Protein AF-A0A4E0QTG8-F1 (afdb_monomer)

Radius of gyration: 16.78 Å; Cα contacts (8 Å, |Δi|>4): 48; chains: 1; bounding box: 30×26×53 Å

Structure (mmCIF, N/CA/C/O backbone):
data_AF-A0A4E0QTG8-F1
#
_entry.id   AF-A0A4E0QTG8-F1
#
loop_
_atom_site.group_PDB
_atom_site.id
_atom_site.type_symbol
_atom_site.label_atom_id
_atom_site.label_alt_id
_atom_site.label_comp_id
_atom_site.label_asym_id
_atom_site.label_entity_id
_atom_site.label_seq_id
_atom_site.pdbx_PDB_ins_code
_atom_site.Cartn_x
_atom_site.Cartn_y
_atom_site.Cartn_z
_atom_site.occupancy
_atom_site.B_iso_or_equiv
_atom_site.auth_seq_id
_atom_site.auth_comp_id
_atom_site.auth_asym_id
_atom_site.auth_atom_id
_atom_site.pdbx_PDB_model_num
ATOM 1 N N . MET A 1 1 ? -14.814 -1.311 -0.787 1.00 76.81 1 MET A N 1
ATOM 2 C CA . MET A 1 1 ? -14.233 -2.431 -0.011 1.00 76.81 1 MET A CA 1
ATOM 3 C C . MET A 1 1 ? -13.955 -1.930 1.402 1.00 76.81 1 MET A C 1
ATOM 5 O O . MET A 1 1 ? -13.677 -0.746 1.536 1.00 76.81 1 MET A O 1
ATOM 9 N N . ARG A 1 2 ? -14.073 -2.761 2.442 1.00 84.88 2 ARG A N 1
ATOM 10 C CA . ARG A 1 2 ? -13.687 -2.389 3.817 1.00 84.88 2 ARG A CA 1
ATOM 11 C C . ARG A 1 2 ? -12.455 -3.204 4.199 1.00 84.88 2 ARG A C 1
ATOM 13 O O . ARG A 1 2 ? -12.430 -4.397 3.923 1.00 84.88 2 ARG A O 1
ATOM 20 N N . ALA A 1 3 ? -11.461 -2.560 4.794 1.00 87.88 3 ALA A N 1
ATOM 21 C CA . ALA A 1 3 ? -10.254 -3.200 5.300 1.00 87.88 3 ALA A CA 1
ATOM 22 C C . ALA A 1 3 ? -10.018 -2.731 6.736 1.00 87.88 3 ALA A C 1
ATOM 24 O O . ALA A 1 3 ? -10.343 -1.594 7.081 1.00 87.88 3 ALA A O 1
ATOM 25 N N . ASN A 1 4 ? -9.472 -3.612 7.566 1.00 92.88 4 ASN A N 1
ATOM 26 C CA . ASN A 1 4 ? -9.143 -3.284 8.945 1.00 92.88 4 ASN A CA 1
ATOM 27 C C . ASN A 1 4 ? -7.744 -2.672 9.019 1.00 92.88 4 ASN A C 1
ATOM 29 O O . ASN A 1 4 ? -6.829 -3.114 8.324 1.00 92.88 4 ASN A O 1
ATOM 33 N N . LEU A 1 5 ? -7.584 -1.690 9.904 1.00 93.94 5 LEU A N 1
ATOM 34 C CA . LEU A 1 5 ? -6.279 -1.172 10.300 1.00 93.94 5 LEU A CA 1
ATOM 35 C C . LEU A 1 5 ? -5.708 -2.069 11.397 1.00 93.94 5 LEU A C 1
ATOM 37 O O . LEU A 1 5 ? -6.271 -2.165 12.487 1.00 93.94 5 LEU A O 1
ATOM 41 N N . VAL A 1 6 ? -4.583 -2.711 11.112 1.00 95.25 6 VAL A N 1
ATOM 42 C CA . VAL A 1 6 ? -3.883 -3.600 12.040 1.00 95.25 6 VAL A CA 1
ATOM 43 C C . VAL A 1 6 ? -2.666 -2.879 12.607 1.00 95.25 6 VAL A C 1
ATOM 45 O O . VAL A 1 6 ? -1.947 -2.192 11.886 1.00 95.25 6 VAL A O 1
ATOM 48 N N . SER A 1 7 ? -2.448 -2.989 13.916 1.00 95.88 7 SER A N 1
ATOM 49 C CA . SER A 1 7 ? -1.296 -2.367 14.575 1.00 95.88 7 SER A CA 1
ATOM 50 C C . SER A 1 7 ? -0.014 -3.125 14.258 1.00 95.88 7 SER A C 1
ATOM 52 O O . SER A 1 7 ? 0.039 -4.339 14.440 1.00 95.88 7 SER A O 1
ATOM 54 N N . ILE A 1 8 ? 1.025 -2.397 13.853 1.00 94.44 8 ILE A N 1
ATOM 55 C CA . ILE A 1 8 ? 2.385 -2.915 13.686 1.00 94.44 8 ILE A CA 1
ATOM 56 C C . ILE A 1 8 ? 3.326 -1.954 14.416 1.00 94.44 8 ILE A C 1
ATOM 58 O O . ILE A 1 8 ? 3.711 -0.914 13.882 1.00 94.44 8 ILE A O 1
ATOM 62 N N . GLY A 1 9 ? 3.646 -2.271 15.673 1.00 94.25 9 GLY A N 1
ATOM 63 C CA . GLY A 1 9 ? 4.393 -1.367 16.552 1.00 94.25 9 GLY A CA 1
ATOM 64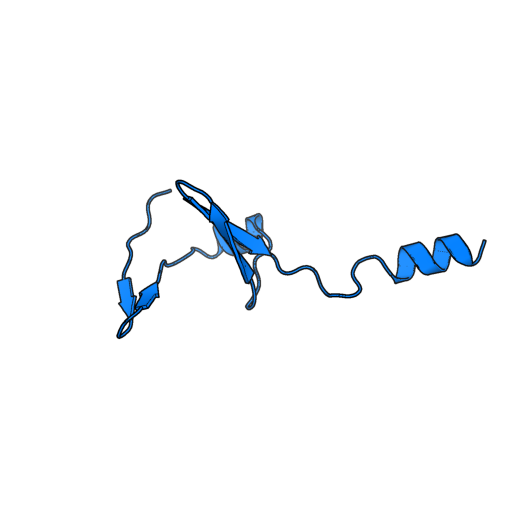 C C . GLY A 1 9 ? 3.680 -0.019 16.717 1.00 94.25 9 GLY A C 1
ATOM 65 O O . GLY A 1 9 ? 2.494 0.020 17.042 1.00 94.25 9 GLY A O 1
ATOM 66 N N . ASN A 1 10 ? 4.395 1.075 16.442 1.00 96.00 10 ASN A N 1
ATOM 67 C CA . ASN A 1 10 ? 3.859 2.445 16.483 1.00 96.00 10 ASN A CA 1
ATOM 68 C C . ASN A 1 10 ? 3.106 2.851 15.202 1.00 96.00 10 ASN A C 1
ATOM 70 O O . ASN A 1 10 ? 2.634 3.981 15.097 1.00 96.00 10 ASN A O 1
ATOM 74 N N . SER A 1 11 ? 2.987 1.939 14.237 1.00 94.19 11 SER A N 1
ATOM 75 C CA . SER A 1 11 ? 2.353 2.174 12.941 1.00 94.19 11 SER A CA 1
ATOM 76 C C . SER A 1 11 ? 1.062 1.367 12.788 1.00 94.19 11 SER A C 1
ATOM 78 O O . SER A 1 11 ? 0.731 0.486 13.591 1.00 94.19 11 SER A O 1
ATOM 80 N N . LYS A 1 12 ? 0.312 1.666 11.725 1.00 94.69 12 LYS A N 1
ATOM 81 C CA . LYS A 1 12 ? -0.858 0.896 11.292 1.00 94.69 12 LYS A CA 1
ATOM 82 C C . LYS A 1 12 ? -0.644 0.399 9.868 1.00 94.69 12 LYS A C 1
ATOM 84 O O . LYS A 1 12 ? -0.062 1.108 9.053 1.00 94.69 12 LYS A O 1
ATOM 89 N N . ALA A 1 13 ? -1.145 -0.791 9.577 1.00 92.38 13 ALA A N 1
ATOM 90 C CA . ALA A 1 13 ? -1.150 -1.378 8.247 1.00 92.38 13 ALA A CA 1
ATOM 91 C C . ALA A 1 13 ? -2.575 -1.710 7.807 1.00 92.38 13 ALA A C 1
ATOM 93 O O . ALA A 1 13 ? -3.426 -2.055 8.627 1.00 92.38 13 ALA A O 1
ATOM 94 N N . ILE A 1 14 ? -2.812 -1.635 6.501 1.00 93.38 14 ILE A N 1
ATOM 95 C CA . ILE A 1 14 ? -3.993 -2.190 5.842 1.00 93.38 14 ILE A CA 1
ATOM 96 C C . ILE A 1 14 ? -3.548 -3.354 4.959 1.00 93.38 14 ILE A C 1
ATOM 98 O O . ILE A 1 14 ? -2.512 -3.274 4.303 1.00 93.38 14 ILE A O 1
ATOM 102 N N . PHE A 1 15 ? -4.326 -4.432 4.933 1.00 91.25 15 PHE A N 1
ATOM 103 C CA . PHE A 1 15 ? -4.085 -5.544 4.017 1.00 91.25 15 PHE A CA 1
ATOM 104 C C . PHE A 1 15 ? -4.821 -5.285 2.707 1.00 91.25 15 PHE A C 1
ATOM 106 O O . PHE A 1 15 ? -6.049 -5.168 2.687 1.00 91.25 15 PHE A O 1
ATOM 113 N N . LEU A 1 16 ? -4.062 -5.181 1.619 1.00 90.75 16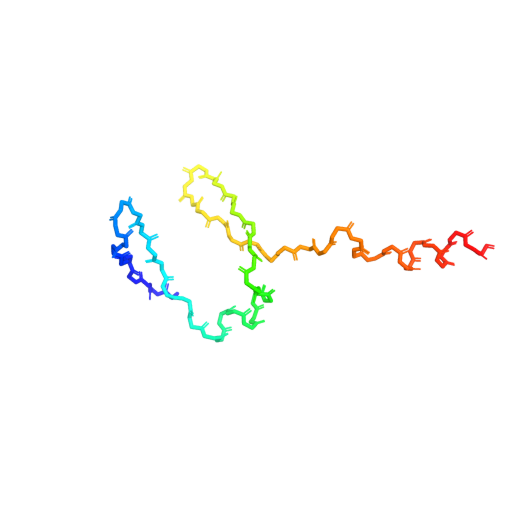 LEU A N 1
ATOM 114 C CA . LEU A 1 16 ? -4.597 -5.077 0.269 1.00 90.75 16 LEU A CA 1
ATOM 115 C C . LEU A 1 16 ? -4.623 -6.482 -0.349 1.00 90.75 16 LEU A C 1
ATOM 117 O O . LEU A 1 16 ? -3.570 -7.107 -0.432 1.00 90.75 16 LEU A O 1
ATOM 121 N N . PRO A 1 17 ? -5.793 -7.001 -0.758 1.00 91.19 17 PRO A N 1
ATOM 122 C CA . PRO A 1 17 ? -5.875 -8.250 -1.509 1.00 91.19 17 PRO A 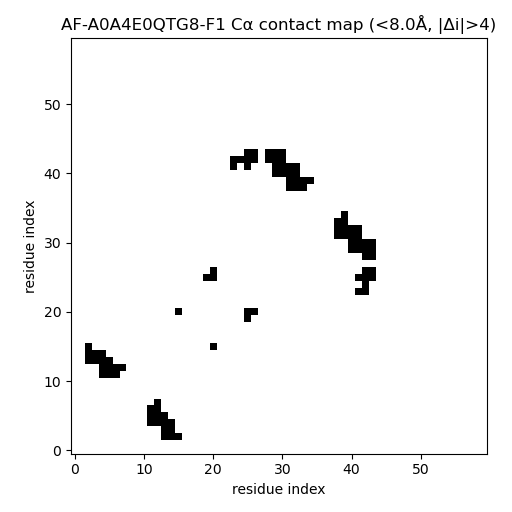CA 1
ATOM 123 C C . PRO A 1 17 ? -5.146 -8.144 -2.857 1.00 91.19 17 PRO A C 1
ATOM 125 O O . PRO A 1 17 ? -5.146 -7.067 -3.458 1.00 91.19 17 PRO A O 1
ATOM 128 N N . ASP A 1 18 ? -4.639 -9.265 -3.379 1.00 90.62 18 ASP A N 1
ATOM 129 C CA . ASP A 1 18 ? -3.885 -9.317 -4.647 1.00 90.62 18 ASP A CA 1
ATOM 130 C C . ASP A 1 18 ? -4.636 -8.663 -5.814 1.00 90.62 18 ASP A C 1
ATOM 132 O O . ASP A 1 18 ? -4.062 -7.892 -6.577 1.00 90.62 18 ASP A O 1
ATOM 136 N N . ILE A 1 19 ? -5.960 -8.845 -5.881 1.00 93.00 19 ILE A N 1
ATOM 137 C CA . ILE A 1 19 ? -6.802 -8.224 -6.914 1.00 93.00 19 ILE A CA 1
ATOM 138 C C . ILE A 1 19 ? -6.738 -6.687 -6.913 1.00 93.00 19 ILE A C 1
ATOM 140 O O . ILE A 1 19 ? -6.919 -6.059 -7.956 1.00 93.00 19 ILE A O 1
ATOM 144 N N . VAL A 1 20 ? -6.505 -6.057 -5.757 1.00 91.50 20 VAL A N 1
ATOM 145 C CA . VAL A 1 20 ? -6.333 -4.600 -5.659 1.00 91.50 20 VAL A CA 1
ATOM 146 C C . VAL A 1 20 ? -4.940 -4.206 -6.126 1.00 91.50 20 VAL A C 1
ATOM 148 O O . VAL A 1 20 ? -4.816 -3.241 -6.877 1.00 91.50 20 VAL A O 1
ATOM 151 N N . LEU A 1 21 ? -3.913 -4.965 -5.732 1.00 90.62 21 LEU A N 1
ATOM 152 C CA . LEU A 1 21 ? -2.537 -4.735 -6.175 1.00 90.62 21 LEU A CA 1
ATOM 153 C C . LEU A 1 21 ? -2.441 -4.805 -7.704 1.00 90.62 21 LEU A C 1
ATOM 155 O O .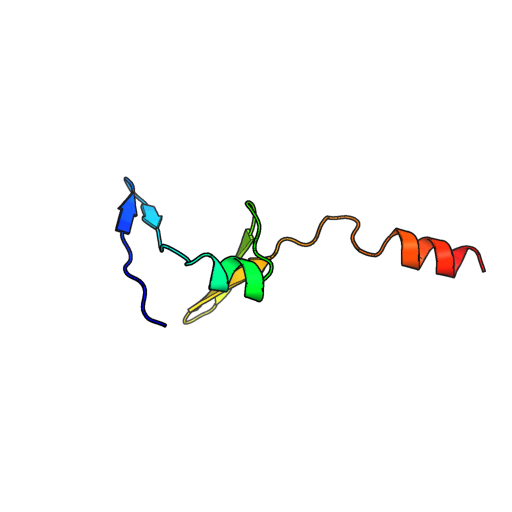 LEU A 1 21 ? -1.921 -3.880 -8.323 1.00 90.62 21 LEU A O 1
ATOM 159 N N . GLU A 1 22 ? -3.036 -5.830 -8.316 1.00 91.62 22 GLU A N 1
ATOM 160 C CA . GLU A 1 22 ? -3.058 -6.014 -9.770 1.00 91.62 22 GLU A CA 1
ATOM 161 C C . GLU A 1 22 ? -3.820 -4.898 -10.490 1.00 91.62 22 GLU A C 1
ATOM 163 O O . GLU A 1 22 ? -3.299 -4.284 -11.423 1.00 91.62 22 GLU A O 1
ATOM 168 N N . ARG A 1 23 ? -5.051 -4.591 -10.054 1.00 91.44 23 ARG A N 1
ATOM 169 C CA . ARG A 1 23 ? -5.888 -3.575 -10.717 1.00 91.44 23 ARG A CA 1
ATOM 170 C C . ARG A 1 23 ? -5.307 -2.172 -10.617 1.00 91.44 23 ARG A C 1
ATOM 172 O O . ARG A 1 23 ? -5.457 -1.389 -11.551 1.00 91.44 23 ARG A O 1
ATOM 179 N N . CYS A 1 24 ? -4.672 -1.854 -9.495 1.00 89.56 24 CYS A N 1
ATOM 180 C CA .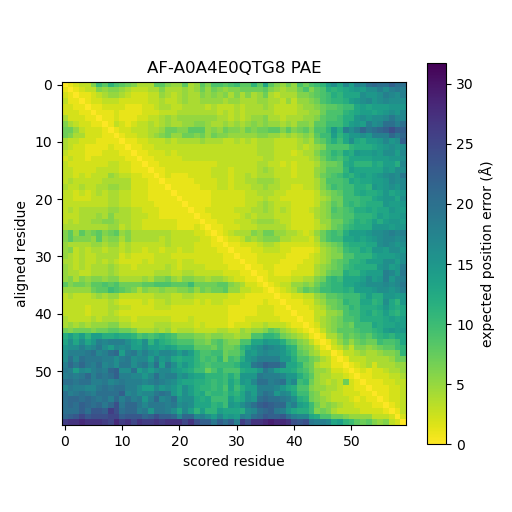 CYS A 1 24 ? -4.037 -0.561 -9.272 1.00 89.56 24 CYS A CA 1
ATOM 181 C C . CYS A 1 24 ? -2.568 -0.538 -9.723 1.00 89.56 24 CYS A C 1
ATOM 183 O O . CYS A 1 24 ? -1.923 0.499 -9.584 1.00 89.56 24 CYS A O 1
ATOM 185 N N . GLN A 1 25 ? -2.050 -1.651 -10.261 1.00 90.56 25 GLN A N 1
ATOM 186 C CA . GLN A 1 25 ? -0.658 -1.813 -10.698 1.00 90.56 25 GLN A CA 1
ATOM 187 C C . GLN A 1 25 ? 0.344 -1.420 -9.598 1.00 90.56 25 GLN A C 1
ATOM 189 O O . GLN A 1 25 ? 1.405 -0.853 -9.864 1.00 90.56 25 GLN A O 1
ATOM 194 N N . LEU A 1 26 ? -0.018 -1.693 -8.342 1.00 90.25 26 LEU A N 1
ATOM 195 C CA . LEU A 1 26 ? 0.824 -1.409 -7.190 1.00 90.25 26 LEU A CA 1
ATOM 196 C C . LEU A 1 26 ? 1.914 -2.473 -7.103 1.00 90.25 26 LEU A C 1
ATOM 198 O O . LEU A 1 26 ? 1.660 -3.667 -7.242 1.00 90.25 26 LEU A O 1
ATOM 202 N N . SER A 1 27 ? 3.135 -2.018 -6.855 1.00 86.69 27 SER A N 1
ATOM 203 C CA . SER A 1 27 ? 4.296 -2.880 -6.650 1.00 86.69 27 SER A CA 1
ATOM 204 C C . SER A 1 27 ? 4.777 -2.771 -5.200 1.00 86.69 27 SER A C 1
ATOM 206 O O . SER A 1 27 ? 4.065 -2.266 -4.333 1.00 86.69 27 SER A O 1
ATOM 208 N N . ASN A 1 28 ? 6.004 -3.211 -4.929 1.00 86.3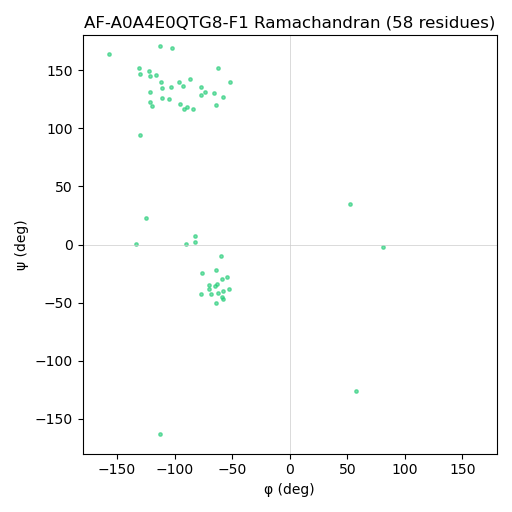1 28 ASN A N 1
ATOM 209 C CA . ASN A 1 28 ? 6.603 -3.147 -3.595 1.00 86.31 28 ASN A CA 1
ATOM 210 C C . ASN A 1 28 ? 6.802 -1.712 -3.084 1.00 86.31 28 ASN A C 1
ATOM 212 O O . ASN A 1 28 ? 6.935 -1.507 -1.880 1.00 86.31 28 ASN A O 1
ATOM 216 N N . VAL A 1 29 ? 6.856 -0.729 -3.988 1.00 87.81 29 VAL A N 1
ATOM 217 C CA . VAL A 1 29 ? 6.993 0.686 -3.640 1.00 87.81 29 VAL A CA 1
ATOM 218 C C . VAL A 1 29 ? 5.799 1.447 -4.203 1.00 87.81 29 VAL A C 1
ATOM 220 O O . VAL A 1 29 ? 5.439 1.298 -5.374 1.00 87.81 29 VAL A O 1
ATOM 223 N N . VAL A 1 30 ? 5.191 2.263 -3.349 1.00 91.25 30 VAL A N 1
ATOM 224 C CA . VAL A 1 30 ? 4.017 3.083 -3.652 1.00 91.25 30 VAL A CA 1
ATOM 225 C C . VAL A 1 30 ? 4.263 4.512 -3.190 1.00 91.25 30 VAL A C 1
ATOM 227 O O . VAL A 1 30 ? 5.006 4.743 -2.235 1.00 91.25 30 VAL A O 1
ATOM 230 N N . GLU A 1 31 ? 3.629 5.468 -3.855 1.00 92.00 31 GLU A N 1
ATOM 231 C CA . GLU A 1 31 ? 3.596 6.856 -3.403 1.00 92.00 31 GLU A CA 1
ATOM 232 C C . GLU A 1 31 ? 2.343 7.079 -2.559 1.00 92.00 31 GLU A C 1
ATOM 234 O O . GLU A 1 31 ? 1.251 6.632 -2.914 1.00 92.00 31 GLU A O 1
ATOM 239 N N . LEU A 1 32 ? 2.506 7.773 -1.436 1.00 92.81 32 LEU A N 1
ATOM 240 C CA . LEU A 1 32 ? 1.419 8.122 -0.530 1.00 92.81 32 LEU A CA 1
ATOM 241 C C . LEU A 1 32 ? 1.177 9.625 -0.596 1.00 92.81 32 LEU A C 1
ATOM 243 O O . LEU A 1 32 ? 2.102 10.409 -0.379 1.00 92.81 32 LEU A O 1
ATOM 247 N N . LYS A 1 33 ? -0.068 10.025 -0.852 1.00 94.31 33 LYS A N 1
ATOM 248 C CA . LYS A 1 33 ? -0.477 11.431 -0.856 1.00 94.31 33 LYS A CA 1
ATOM 249 C C . LYS A 1 33 ? -1.581 11.647 0.166 1.00 94.31 33 LYS A C 1
ATOM 251 O O . LYS A 1 33 ? -2.612 10.982 0.123 1.00 94.31 33 LYS A O 1
ATOM 256 N N . ILE A 1 34 ? -1.344 12.557 1.104 1.00 95.31 34 ILE A N 1
ATOM 257 C CA . ILE A 1 34 ? -2.326 12.918 2.126 1.00 95.31 34 ILE A CA 1
ATOM 258 C C . ILE A 1 34 ? -3.129 14.102 1.602 1.00 95.31 34 ILE A C 1
ATOM 260 O O . ILE A 1 34 ? -2.584 15.184 1.400 1.00 95.31 34 ILE A O 1
ATOM 264 N N . GLU A 1 35 ? -4.421 13.882 1.414 1.00 95.31 35 GLU A N 1
ATOM 265 C CA . GLU A 1 35 ? -5.402 14.915 1.115 1.00 95.31 35 GLU A CA 1
ATOM 266 C C . GLU A 1 35 ? -6.201 15.258 2.376 1.00 95.31 35 GLU A C 1
ATOM 268 O O . GLU A 1 35 ? -6.153 14.551 3.385 1.00 95.31 35 GLU A O 1
ATOM 273 N N . ALA A 1 36 ? -6.977 16.342 2.323 1.00 93.44 36 ALA A N 1
ATOM 274 C CA . ALA A 1 36 ? -7.682 16.883 3.489 1.00 93.44 36 ALA A CA 1
ATOM 275 C C . ALA A 1 36 ? -8.586 15.868 4.224 1.00 93.44 36 ALA A C 1
ATOM 277 O O . ALA A 1 36 ? -8.820 16.011 5.422 1.00 93.44 36 ALA A O 1
ATOM 278 N N . ASN A 1 37 ? -9.106 14.854 3.529 1.00 94.94 37 ASN A N 1
ATOM 279 C CA . ASN A 1 37 ? -10.034 13.868 4.089 1.00 94.94 37 ASN A CA 1
ATOM 280 C C . ASN A 1 37 ? -9.692 12.408 3.754 1.00 94.94 37 ASN A C 1
ATOM 282 O O . ASN A 1 37 ? -10.447 11.515 4.143 1.00 94.94 37 ASN A O 1
ATOM 286 N N . HIS A 1 38 ? -8.611 12.145 3.017 1.00 94.06 38 HIS A N 1
ATOM 287 C CA . HIS A 1 38 ? -8.256 10.788 2.614 1.00 94.06 38 HIS A CA 1
ATOM 288 C C . HIS A 1 38 ? -6.766 10.635 2.294 1.00 94.06 38 HIS A C 1
ATOM 290 O O . HIS A 1 38 ? -6.038 11.605 2.110 1.00 94.06 38 HIS A O 1
ATOM 296 N N . LEU A 1 39 ? -6.324 9.380 2.246 1.00 92.75 39 LEU A N 1
ATOM 297 C CA . LEU A 1 39 ? -4.998 8.982 1.793 1.00 92.75 39 LEU A CA 1
ATOM 298 C C . LEU A 1 39 ? -5.135 8.366 0.400 1.00 92.75 39 LEU A C 1
ATOM 300 O O . LEU A 1 39 ? -5.887 7.404 0.230 1.00 92.75 39 LEU A O 1
ATOM 304 N N . GLU A 1 40 ? -4.399 8.889 -0.571 1.00 93.94 40 GLU A N 1
ATOM 305 C CA . GLU A 1 40 ? -4.255 8.274 -1.887 1.00 93.94 40 GLU A CA 1
ATOM 306 C C . GLU A 1 40 ? -2.975 7.433 -1.936 1.00 93.94 40 GLU A C 1
ATOM 308 O O . GLU A 1 40 ? -1.930 7.831 -1.413 1.00 93.94 40 GLU A O 1
ATOM 313 N N . ILE A 1 41 ? -3.062 6.269 -2.581 1.00 92.75 41 ILE A N 1
ATOM 314 C CA . ILE A 1 41 ? -1.938 5.359 -2.810 1.00 92.75 41 ILE A CA 1
ATOM 315 C C . ILE A 1 41 ? -1.776 5.203 -4.318 1.00 92.75 41 ILE A C 1
ATOM 317 O O . ILE A 1 41 ? -2.691 4.722 -4.988 1.00 92.75 41 ILE A O 1
ATOM 321 N N . HIS A 1 42 ? -0.617 5.588 -4.840 1.00 91.69 42 HIS A N 1
ATOM 322 C CA . HIS A 1 42 ? -0.312 5.555 -6.269 1.00 91.69 42 HIS A CA 1
ATOM 323 C C . HIS A 1 42 ? 0.823 4.577 -6.564 1.00 91.69 42 HIS A C 1
ATOM 325 O O . HIS A 1 42 ? 1.754 4.417 -5.771 1.00 91.69 42 HIS A O 1
ATOM 331 N N . ALA A 1 43 ? 0.766 3.928 -7.726 1.00 90.50 43 ALA A N 1
ATOM 332 C CA . ALA A 1 43 ? 1.884 3.137 -8.220 1.00 90.50 43 ALA A CA 1
ATOM 333 C C . ALA A 1 43 ? 3.073 4.059 -8.520 1.00 90.50 43 ALA A C 1
ATOM 335 O O . ALA A 1 43 ? 2.921 5.053 -9.235 1.00 90.50 43 ALA A O 1
ATOM 336 N N . VAL A 1 44 ? 4.262 3.714 -8.017 1.00 87.25 44 VAL A N 1
ATOM 337 C CA . VAL A 1 44 ? 5.482 4.446 -8.372 1.00 87.25 44 VAL A CA 1
ATOM 338 C C . VAL A 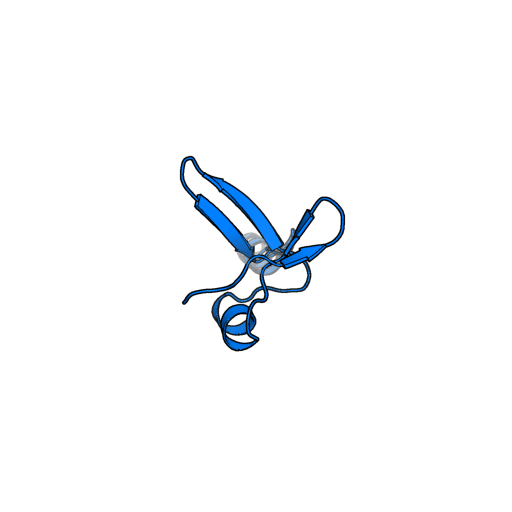1 44 ? 5.743 4.261 -9.859 1.00 87.25 44 VAL A C 1
ATOM 340 O O . VAL A 1 44 ? 5.960 3.145 -10.337 1.00 87.25 44 VAL A O 1
ATOM 343 N N . LYS A 1 45 ? 5.779 5.369 -10.597 1.00 75.75 45 LYS A N 1
ATOM 344 C CA . LYS A 1 45 ? 6.275 5.352 -11.970 1.00 75.75 45 LYS A CA 1
ATOM 345 C C . LYS A 1 45 ? 7.802 5.308 -11.933 1.00 75.75 45 LYS A C 1
ATOM 347 O O . LYS A 1 45 ? 8.409 6.152 -11.273 1.00 75.75 45 LYS A O 1
ATOM 352 N N . PRO A 1 46 ? 8.454 4.375 -12.650 1.00 71.88 46 PRO A N 1
ATOM 353 C CA . PRO A 1 46 ? 9.901 4.393 -12.784 1.00 71.88 46 PRO A CA 1
ATOM 354 C C . PRO A 1 46 ? 10.380 5.779 -13.250 1.00 71.88 46 PRO A C 1
ATOM 356 O O . PRO A 1 46 ? 9.767 6.343 -14.166 1.00 71.88 46 PRO A O 1
ATOM 359 N N . PRO A 1 47 ? 11.496 6.306 -12.710 1.00 68.31 47 PRO A N 1
ATOM 360 C CA . PRO A 1 47 ? 11.973 7.667 -12.987 1.00 68.31 47 PRO A CA 1
ATOM 361 C C . PRO A 1 47 ? 12.286 7.947 -14.470 1.00 68.31 47 PRO A C 1
ATOM 363 O O . PRO A 1 47 ? 12.503 9.094 -14.848 1.00 68.31 47 PRO A O 1
ATOM 366 N N . ARG A 1 48 ? 12.300 6.917 -15.330 1.00 72.56 48 ARG A N 1
ATOM 367 C CA . ARG A 1 48 ? 12.517 7.026 -16.784 1.00 72.56 48 ARG A CA 1
ATOM 368 C C . ARG A 1 48 ? 11.415 6.392 -17.633 1.00 72.56 48 ARG A C 1
ATOM 370 O O . ARG A 1 48 ? 11.639 6.028 -18.787 1.00 72.56 48 ARG A O 1
ATOM 377 N N . THR A 1 49 ? 10.218 6.247 -17.077 1.00 72.75 49 THR A N 1
ATOM 378 C CA . THR A 1 49 ? 9.062 5.772 -17.847 1.00 72.75 49 THR A CA 1
ATOM 379 C C . THR A 1 49 ? 8.819 6.709 -19.030 1.00 72.75 49 THR A C 1
ATOM 381 O O . THR A 1 49 ? 8.751 7.923 -18.853 1.00 72.75 49 THR A O 1
ATOM 384 N N . GLY A 1 50 ? 8.741 6.160 -20.245 1.00 73.25 50 GLY A N 1
ATOM 385 C CA . GLY A 1 50 ? 8.521 6.935 -21.472 1.00 73.25 50 GLY A 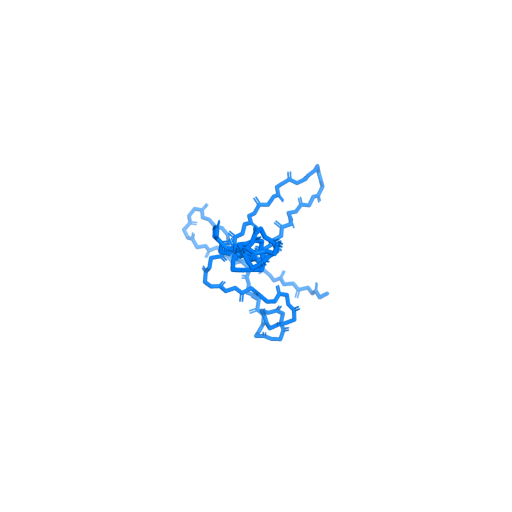CA 1
ATOM 386 C C . GLY A 1 50 ? 9.762 7.619 -22.059 1.00 73.25 50 GLY A C 1
ATOM 387 O O . GLY A 1 50 ? 9.661 8.208 -23.130 1.00 73.25 50 GLY A O 1
ATOM 388 N N . TRP A 1 51 ? 10.947 7.520 -21.438 1.00 81.94 51 TRP A N 1
ATOM 389 C CA . TRP A 1 51 ? 12.170 8.127 -21.992 1.00 81.94 51 TRP A CA 1
ATOM 390 C C . TRP A 1 51 ? 12.496 7.589 -23.386 1.00 81.94 51 TRP A C 1
ATOM 392 O O . TRP A 1 51 ? 12.761 8.375 -24.288 1.00 81.94 51 TRP A O 1
ATOM 402 N N . ASN A 1 52 ? 12.409 6.272 -23.590 1.00 79.00 52 ASN A N 1
ATOM 403 C CA . ASN A 1 52 ? 12.671 5.658 -24.896 1.00 79.00 52 ASN A CA 1
ATOM 404 C C . ASN A 1 52 ? 11.762 6.222 -26.001 1.00 79.00 52 ASN A C 1
ATOM 406 O O . ASN A 1 52 ? 12.230 6.475 -27.106 1.00 79.00 52 ASN A O 1
ATOM 410 N N . GLU A 1 53 ? 10.484 6.468 -25.701 1.00 82.50 53 GLU A N 1
ATOM 411 C CA . GLU A 1 53 ? 9.533 7.048 -26.657 1.00 82.50 53 GLU A CA 1
ATOM 412 C C . GLU A 1 53 ? 9.847 8.517 -26.960 1.00 82.50 53 GLU A C 1
ATOM 414 O O . GLU A 1 53 ? 9.750 8.943 -28.111 1.00 82.50 53 GLU A O 1
ATOM 419 N N . GLN A 1 54 ? 10.262 9.291 -25.951 1.00 84.56 54 GLN A N 1
ATOM 420 C CA . GLN A 1 54 ? 10.669 10.684 -26.149 1.00 84.56 54 GLN A CA 1
ATOM 421 C C . GLN A 1 54 ? 11.972 10.782 -26.952 1.00 84.56 54 GLN A C 1
ATOM 423 O O . GLN A 1 54 ? 12.046 11.570 -27.891 1.00 84.56 54 GLN A O 1
ATOM 428 N N . PHE A 1 55 ? 12.965 9.938 -26.662 1.00 84.19 55 PHE A N 1
ATOM 429 C CA . PHE A 1 55 ? 14.198 9.866 -27.450 1.00 84.19 55 PHE A CA 1
ATOM 430 C C . PHE A 1 55 ? 13.931 9.435 -28.897 1.00 84.19 55 PHE A C 1
ATOM 432 O O . PHE A 1 55 ? 14.477 10.039 -29.817 1.00 84.19 55 PHE A O 1
ATOM 439 N N . ALA A 1 56 ? 13.046 8.460 -29.125 1.00 86.25 56 ALA A N 1
ATOM 440 C CA . ALA A 1 56 ? 12.656 8.045 -30.474 1.00 86.25 56 ALA A CA 1
ATOM 441 C C . ALA A 1 56 ? 11.954 9.166 -31.263 1.00 86.25 56 ALA A C 1
ATOM 443 O O . ALA A 1 56 ? 12.133 9.271 -32.474 1.00 86.25 56 ALA A O 1
ATOM 444 N N . ARG A 1 57 ? 11.175 10.022 -30.588 1.00 85.62 57 ARG A N 1
ATOM 445 C CA . ARG A 1 57 ? 10.558 11.212 -31.196 1.00 85.62 57 ARG A CA 1
ATOM 446 C C . ARG A 1 57 ? 11.566 12.305 -31.535 1.00 85.62 57 ARG A C 1
ATOM 448 O O . ARG A 1 57 ? 11.365 12.989 -32.527 1.00 8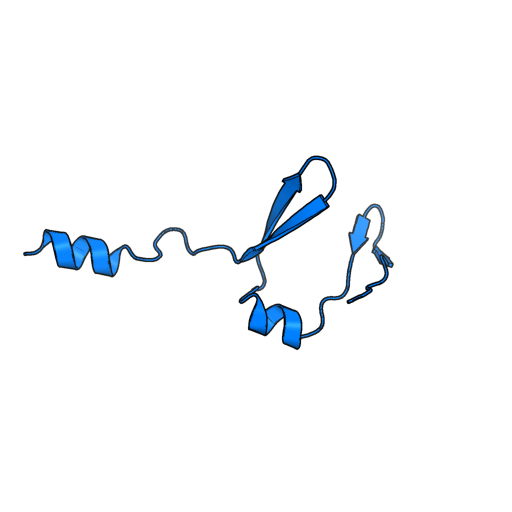5.62 57 ARG A O 1
ATOM 455 N N . MET A 1 58 ? 12.611 12.469 -30.726 1.00 84.31 58 MET A N 1
ATOM 456 C CA . MET A 1 58 ? 13.680 13.449 -30.964 1.00 84.31 58 MET A CA 1
ATOM 457 C C . MET A 1 58 ? 14.671 13.013 -32.050 1.00 84.31 58 MET A C 1
ATOM 459 O O . MET A 1 58 ? 15.331 13.859 -32.638 1.00 84.31 58 MET A O 1
ATOM 463 N N . ALA A 1 59 ? 14.802 11.707 -32.299 1.00 81.31 59 ALA A N 1
ATOM 464 C CA . ALA A 1 59 ? 15.663 11.149 -33.346 1.00 81.31 59 ALA A CA 1
ATOM 465 C C . ALA A 1 59 ? 15.023 11.160 -34.754 1.00 81.31 59 ALA A C 1
ATOM 467 O O . ALA A 1 59 ? 15.579 10.567 -35.681 1.00 81.31 59 ALA A O 1
ATOM 468 N N . ARG A 1 60 ? 13.853 11.790 -34.901 1.00 59.25 60 ARG A N 1
ATOM 469 C CA . ARG A 1 60 ? 13.174 12.070 -36.174 1.00 59.25 60 ARG A CA 1
ATOM 470 C C . ARG A 1 60 ? 13.380 13.521 -36.575 1.00 59.25 60 ARG A C 1
ATOM 472 O O . ARG A 1 60 ? 13.398 13.755 -37.800 1.00 59.25 60 ARG A O 1
#

Sequence (60 aa):
MRANLVSIGNSKAIFLPDIVLERCQLSNVVELKIEANHLEIHAVKPPRTGWNEQFARMAR

Foldseek 3Di:
DDWDWDDDPVDTDTDDPPVRCVVQVADPDWDWDDDPPDIDTHHDDDPCVCVVVVVVVVVD

Nearest PDB structures (foldseek):
  1ub4-assembly1_C-2  TM=8.065E-01  e=2.195E-02  Escherichia coli
  2mrn-assembly1_B  TM=8.032E-01  e=7.593E-02  Escherichia coli K-12
  5k8j-assembly1_A-2  TM=5.906E-01  e=2.627E-01  Caulobacter vibrioides CB15
  2y3m-assembly1_A  TM=2.346E-01  e=6.041E+00  Aggregatibacter actinomycetemcomitans

Solvent-accessible surface area (backbone atoms only — not comparable to full-atom values): 4026 Å² total; per-residue (Å²): 140,88,72,65,79,41,80,54,86,99,45,74,43,69,78,76,56,67,73,54,34,62,76,59,60,46,62,99,54,65,42,79,44,83,52,101,88,50,76,48,81,40,46,61,72,62,96,62,70,65,45,71,60,53,52,58,60,70,76,107

Organism: NCBI:txid1003181

pLDDT: mean 87.93, std 7.82, range [59.25, 96.0]

InterPro domains:
  IPR037914 SpoVT-AbrB domain superfamily [SSF89447] (1-58)

Mean predicted aligned error: 7.43 Å

Secondary structure (DSSP, 8-state):
---PEEEETTEEEEPPPHHHHHHTT--S-EEEEE-SS-EEEEEPPPTTTTHHHHHHHHT-